Protein AF-A0A7V9BLM1-F1 (afdb_monomer)

Nearest PDB structures (foldseek):
  1omh-assembly1_A  TM=2.683E-01  e=4.595E+00  Escherichia coli

Mean predicted aligned error: 6.65 Å

Secondary structure (DSSP, 8-state):
--SSSS----GGGSPPPSEEE-TTS-EEEGGG-EE--SGGGGGTS-TTTEE--S-HHHHHHHHT--BHHHH-EEEE-S--EEEEGGG-HHHHHHHHHHT-PPPSSEEEE-SS-EEEEEESS-EEEE-SEEE-TTS-EEES-HHHHHHHHHHS---------

Sequence (161 aa):
AQAVLTERLDPDAVEPPDRVRSESGTVLDAADAVVLDLPWLAAALPGDQLVSGGDPVALAELLDLPLASEGVRAAVASTGRSIRWSELAEVVRACASIGVTVPAGELFVHDRLEIELQTPAAQRLTVPVWRDEQGSWHADDPVRALLAYLATPRTNGTFGR

Radius of gyration: 18.32 Å; Cα contacts (8 Å, |Δi|>4): 284; chains: 1; bounding box: 43×42×46 Å

Foldseek 3Di:
DPDPPPDPDDLVNDDADQWDAFPVRAIDGLVQAAEELQVQCCQVDDRRRYDYDDHRVVVCSSNVHHHSVVFWDKDWPFAFDWDFQVVDVVSVVLCVVVVHDRDGGTEGADCWTWIQIPPPDGDIGTTQWDQHPVRHIYGPPSVVSSVSVVSPDDPDDDPDD

Solvent-accessible surface area (backbone atoms only — not comparable to full-atom values): 9448 Å² total; per-residue (Å²): 143,84,77,78,84,80,63,86,75,57,57,93,77,48,83,55,57,71,57,44,63,18,72,69,66,41,76,44,51,36,93,68,37,29,22,55,65,51,81,54,52,60,66,80,46,64,50,62,31,29,30,74,59,92,56,37,65,64,46,17,65,44,48,74,32,54,48,40,74,80,58,52,40,63,45,80,70,52,81,54,48,81,40,45,40,79,74,36,66,66,40,45,50,50,24,64,73,72,75,47,81,67,60,82,65,63,33,27,45,18,98,65,29,32,31,38,29,58,30,92,58,76,43,80,44,74,34,53,33,48,70,46,97,88,69,50,43,36,17,48,34,63,58,60,34,49,54,45,58,70,68,48,82,72,79,80,71,81,80,76,130

Structure (mmCIF, N/CA/C/O backbone):
data_AF-A0A7V9BLM1-F1
#
_entry.id   AF-A0A7V9BLM1-F1
#
loop_
_atom_site.group_PDB
_atom_site.id
_atom_site.type_symbol
_atom_site.label_atom_id
_atom_site.label_alt_id
_atom_site.label_comp_id
_atom_site.label_asym_id
_atom_site.label_entity_id
_atom_site.label_seq_id
_atom_site.pdbx_PDB_ins_code
_atom_site.Cartn_x
_atom_site.Cartn_y
_atom_site.Cartn_z
_atom_site.occupancy
_atom_site.B_iso_or_equiv
_atom_site.auth_seq_id
_atom_site.auth_comp_id
_atom_site.auth_asym_id
_atom_site.auth_atom_id
_atom_site.pdbx_PDB_model_num
ATOM 1 N N . ALA A 1 1 ? 15.965 -27.009 -20.967 1.00 45.41 1 ALA A N 1
ATOM 2 C CA . ALA A 1 1 ? 15.929 -25.832 -20.077 1.00 45.41 1 ALA A CA 1
ATOM 3 C C . ALA A 1 1 ? 15.991 -26.312 -18.628 1.00 45.41 1 ALA A C 1
ATOM 5 O O . ALA A 1 1 ? 14.953 -26.548 -18.031 1.00 45.41 1 ALA A O 1
ATOM 6 N N . GLN A 1 2 ? 17.190 -26.597 -18.107 1.00 36.75 2 GLN A N 1
ATOM 7 C CA . GLN A 1 2 ? 17.369 -27.191 -16.768 1.00 36.75 2 GLN A CA 1
ATOM 8 C C . GLN A 1 2 ? 18.727 -26.832 -16.119 1.00 36.75 2 GLN A C 1
ATOM 10 O O . GLN A 1 2 ? 19.191 -27.549 -15.244 1.00 36.75 2 GLN A O 1
ATOM 15 N N . ALA A 1 3 ? 19.371 -25.731 -16.533 1.00 46.56 3 ALA A N 1
ATOM 16 C CA . ALA A 1 3 ? 20.696 -25.341 -16.026 1.00 46.56 3 ALA A CA 1
ATOM 17 C C . ALA A 1 3 ? 20.679 -24.234 -14.947 1.00 46.56 3 ALA A C 1
ATOM 19 O O . ALA A 1 3 ? 21.685 -24.017 -14.294 1.00 46.56 3 ALA A O 1
ATOM 20 N N . VAL A 1 4 ? 19.551 -23.555 -14.706 1.00 53.47 4 VAL A N 1
ATOM 21 C CA . VAL A 1 4 ? 19.513 -22.341 -13.853 1.00 53.47 4 VAL A CA 1
ATOM 22 C C . VAL A 1 4 ? 19.215 -22.594 -12.371 1.00 53.47 4 VAL A C 1
ATOM 24 O O . VAL A 1 4 ? 19.020 -21.656 -11.612 1.00 53.47 4 VAL A O 1
ATOM 27 N N . LEU A 1 5 ? 19.121 -23.851 -11.936 1.00 53.28 5 LEU A N 1
ATOM 28 C CA . LEU A 1 5 ? 18.560 -24.175 -10.618 1.00 53.28 5 LEU A CA 1
ATOM 29 C C . LEU A 1 5 ? 19.594 -24.394 -9.508 1.00 53.28 5 LEU A C 1
ATOM 31 O O . LEU A 1 5 ? 19.206 -24.758 -8.399 1.00 53.28 5 LEU A O 1
ATOM 35 N N . THR A 1 6 ? 20.897 -24.190 -9.745 1.00 53.53 6 THR A N 1
ATOM 36 C CA . THR A 1 6 ? 21.890 -24.309 -8.651 1.00 53.53 6 THR A CA 1
ATOM 37 C C . THR A 1 6 ? 23.157 -23.456 -8.791 1.00 53.53 6 THR A C 1
ATOM 39 O O . THR A 1 6 ? 24.040 -23.556 -7.945 1.00 53.53 6 THR A O 1
ATOM 42 N N . GLU A 1 7 ? 23.254 -22.564 -9.775 1.00 52.97 7 GLU A N 1
ATOM 43 C CA . GLU A 1 7 ? 24.313 -21.548 -9.787 1.00 52.97 7 GLU A CA 1
ATOM 44 C C . GLU A 1 7 ? 23.715 -20.238 -9.280 1.00 52.97 7 GLU A C 1
ATOM 46 O O . GLU A 1 7 ? 22.804 -19.679 -9.889 1.00 52.97 7 GLU A O 1
ATOM 51 N N . ARG A 1 8 ? 24.175 -19.783 -8.107 1.00 61.62 8 ARG A N 1
ATOM 52 C CA . ARG A 1 8 ? 23.878 -18.431 -7.628 1.00 61.62 8 ARG A CA 1
ATOM 53 C C . ARG A 1 8 ? 24.526 -17.477 -8.625 1.00 61.62 8 ARG A C 1
ATOM 55 O O . ARG A 1 8 ? 25.747 -17.358 -8.631 1.00 61.62 8 ARG A O 1
ATOM 62 N N . LEU A 1 9 ? 23.714 -16.880 -9.489 1.00 63.88 9 LEU A N 1
ATOM 63 C CA . LEU A 1 9 ? 24.158 -15.797 -10.352 1.00 63.88 9 LEU A CA 1
ATOM 64 C C . LEU A 1 9 ? 24.490 -14.603 -9.461 1.00 63.88 9 LEU A C 1
ATOM 66 O O . LEU A 1 9 ? 23.708 -14.248 -8.577 1.00 63.88 9 LEU A O 1
ATOM 70 N N . ASP A 1 10 ? 25.676 -14.049 -9.673 1.00 67.31 10 ASP A N 1
ATOM 71 C CA . ASP A 1 10 ? 26.034 -12.741 -9.149 1.00 67.31 10 ASP A CA 1
ATOM 72 C C . ASP A 1 10 ? 25.202 -11.700 -9.918 1.00 67.31 10 ASP A C 1
ATOM 74 O O . ASP A 1 10 ? 25.290 -11.695 -11.151 1.00 67.31 10 ASP A O 1
ATOM 78 N N . PRO A 1 11 ? 24.349 -10.892 -9.260 1.00 65.88 11 PRO A N 1
ATOM 79 C CA . PRO A 1 11 ? 23.551 -9.877 -9.946 1.00 65.88 11 PRO A CA 1
ATOM 80 C C . PRO A 1 11 ? 24.425 -8.910 -10.757 1.00 65.88 11 PRO A C 1
ATOM 82 O O . PRO A 1 11 ? 24.041 -8.556 -11.866 1.00 65.88 11 PRO A O 1
ATOM 85 N N . ASP A 1 12 ? 25.645 -8.613 -10.297 1.00 71.12 12 ASP A N 1
ATOM 86 C CA . ASP A 1 12 ? 26.592 -7.738 -11.005 1.00 71.12 12 ASP A CA 1
ATOM 87 C C . ASP A 1 12 ? 27.149 -8.363 -12.302 1.00 71.12 12 ASP A C 1
ATOM 89 O O . ASP A 1 12 ? 27.762 -7.682 -13.126 1.00 71.12 12 ASP A O 1
ATOM 93 N N . ALA A 1 13 ? 26.969 -9.673 -12.500 1.00 76.19 13 ALA A N 1
ATOM 94 C CA . ALA A 1 13 ? 27.414 -10.391 -13.694 1.00 76.19 13 ALA A CA 1
ATOM 95 C C . ALA A 1 13 ? 26.324 -10.508 -14.776 1.00 76.19 13 ALA A C 1
ATOM 97 O O . ALA A 1 13 ? 26.557 -11.141 -15.812 1.00 76.19 13 ALA A O 1
ATOM 98 N N . VAL A 1 14 ? 25.137 -9.940 -14.540 1.00 77.56 14 VAL A N 1
ATOM 99 C CA . VAL A 1 14 ? 23.990 -9.999 -15.448 1.00 77.56 14 VAL A CA 1
ATOM 100 C C . VAL A 1 14 ? 23.672 -8.593 -15.940 1.00 77.56 14 VAL A C 1
ATOM 102 O O . VAL A 1 14 ? 23.346 -7.717 -15.153 1.00 77.56 14 VAL A O 1
ATOM 105 N N . GLU A 1 15 ? 23.733 -8.391 -17.256 1.00 83.75 15 GLU A N 1
ATOM 106 C CA . GLU A 1 15 ? 23.230 -7.154 -17.856 1.00 83.75 15 GLU A CA 1
ATOM 107 C C . GLU A 1 15 ? 21.704 -7.073 -17.651 1.00 83.75 15 GLU A C 1
ATOM 109 O O . GLU A 1 15 ? 21.006 -8.037 -18.012 1.00 83.75 15 GLU A O 1
ATOM 114 N N . PRO A 1 16 ? 21.176 -5.965 -17.097 1.00 86.81 16 PRO A N 1
ATOM 115 C CA . PRO A 1 16 ? 19.743 -5.786 -16.930 1.00 86.81 16 PRO A CA 1
ATOM 116 C C . PRO A 1 16 ? 18.997 -5.867 -18.271 1.00 86.81 16 PRO A C 1
ATOM 118 O O . PRO A 1 16 ? 19.503 -5.438 -19.311 1.00 86.81 16 PRO A O 1
ATOM 121 N N . PRO A 1 17 ? 17.781 -6.435 -18.297 1.00 89.81 17 PRO A N 1
ATOM 122 C CA . PRO A 1 17 ? 17.006 -6.522 -19.524 1.00 89.81 17 PRO A CA 1
ATOM 123 C C . PRO A 1 17 ? 16.401 -5.164 -19.905 1.00 89.81 17 PRO A C 1
ATOM 125 O O . PRO A 1 17 ? 15.787 -4.504 -19.076 1.00 89.81 17 PRO A O 1
ATOM 128 N N . ASP A 1 18 ? 16.408 -4.828 -21.200 1.00 92.81 18 ASP A N 1
ATOM 129 C CA . ASP A 1 18 ? 15.730 -3.622 -21.717 1.00 92.81 18 ASP A CA 1
ATOM 130 C C . ASP A 1 18 ? 14.211 -3.620 -21.458 1.00 92.81 18 ASP A C 1
ATOM 132 O O . ASP A 1 18 ? 13.555 -2.578 -21.470 1.00 92.81 18 ASP A O 1
ATOM 136 N N . ARG A 1 19 ? 13.621 -4.811 -21.283 1.00 95.50 19 ARG A N 1
ATOM 137 C CA . ARG A 1 19 ? 12.176 -5.008 -21.149 1.00 95.50 19 ARG A CA 1
ATOM 138 C C . ARG A 1 19 ? 11.841 -5.973 -20.030 1.00 95.50 19 ARG A C 1
ATOM 140 O O . ARG A 1 19 ? 12.394 -7.070 -19.948 1.00 95.50 19 ARG A O 1
ATOM 147 N N . VAL A 1 20 ? 10.837 -5.611 -19.246 1.00 95.31 20 VAL A N 1
ATOM 148 C CA . VAL A 1 20 ? 10.362 -6.387 -18.098 1.00 95.31 20 VAL A CA 1
ATOM 149 C C . VAL A 1 20 ? 8.893 -6.744 -18.258 1.00 95.31 20 VAL A C 1
ATOM 151 O O . VAL A 1 20 ? 8.183 -6.177 -19.086 1.00 95.31 20 VAL A O 1
ATOM 154 N N . ARG A 1 21 ? 8.430 -7.746 -17.509 1.00 94.12 21 ARG A N 1
ATOM 155 C CA . ARG A 1 21 ? 7.012 -8.114 -17.454 1.00 94.12 21 ARG A CA 1
ATOM 156 C C . ARG A 1 21 ? 6.413 -7.565 -16.165 1.00 94.12 21 ARG A C 1
ATOM 158 O O . ARG A 1 21 ? 6.923 -7.883 -15.096 1.00 94.12 21 ARG A O 1
ATOM 165 N N . SER A 1 22 ? 5.327 -6.810 -16.272 1.00 95.44 22 SER A N 1
ATOM 166 C CA . SER A 1 22 ? 4.600 -6.297 -15.115 1.00 95.44 22 SER A CA 1
ATOM 167 C C . SER A 1 22 ? 3.665 -7.331 -14.486 1.00 95.44 22 SER A C 1
ATOM 169 O O . SER A 1 22 ? 3.407 -8.397 -15.055 1.00 95.44 22 SER A O 1
ATOM 171 N N . GLU A 1 23 ? 3.117 -7.006 -13.316 1.00 92.00 23 GLU A N 1
ATOM 172 C CA . GLU A 1 23 ? 2.134 -7.815 -12.588 1.00 92.00 23 GLU A CA 1
ATOM 173 C C . GLU A 1 23 ? 0.894 -8.130 -13.434 1.00 92.00 23 GLU A C 1
ATOM 175 O O . GLU A 1 23 ? 0.339 -9.225 -13.345 1.00 92.00 23 GLU A O 1
ATOM 180 N N . SER A 1 24 ? 0.495 -7.206 -14.316 1.00 90.25 24 SER A N 1
ATOM 181 C CA . SER A 1 24 ? -0.616 -7.413 -15.258 1.00 90.25 24 SER A CA 1
ATOM 182 C C . SER A 1 24 ? -0.265 -8.341 -16.432 1.00 90.25 24 SER A C 1
ATOM 184 O O . SER A 1 24 ? -1.122 -8.652 -17.259 1.00 90.25 24 SER A O 1
ATOM 186 N N . GLY A 1 25 ? 0.990 -8.788 -16.535 1.00 90.69 25 GLY A N 1
ATOM 187 C CA . GLY A 1 25 ? 1.496 -9.637 -17.614 1.00 90.69 25 GLY A CA 1
ATOM 188 C C . GLY A 1 25 ? 1.937 -8.881 -18.872 1.00 90.69 25 GLY A C 1
ATOM 189 O O . GLY A 1 25 ? 2.443 -9.512 -19.805 1.00 90.69 25 GLY A O 1
ATOM 190 N N . THR A 1 26 ? 1.786 -7.554 -18.901 1.00 92.88 26 THR A N 1
ATOM 191 C CA . THR A 1 26 ? 2.255 -6.683 -19.989 1.00 92.88 26 THR A CA 1
ATOM 192 C C . THR A 1 26 ? 3.781 -6.639 -20.007 1.00 92.88 26 THR A C 1
ATOM 194 O O . THR A 1 26 ? 4.414 -6.663 -18.957 1.00 92.88 26 THR A O 1
ATOM 197 N N . VAL A 1 27 ? 4.389 -6.589 -21.196 1.00 95.06 27 VAL A N 1
ATOM 198 C CA . VAL A 1 27 ? 5.842 -6.410 -21.340 1.00 95.06 27 VAL A CA 1
ATOM 199 C C . VAL A 1 27 ? 6.132 -4.982 -21.787 1.00 95.06 27 VAL A C 1
ATOM 201 O O . VAL A 1 27 ? 5.776 -4.620 -22.912 1.00 95.06 27 VAL A O 1
ATOM 204 N N . LEU A 1 28 ? 6.799 -4.214 -20.934 1.00 94.81 28 LEU A N 1
ATOM 205 C CA . LEU A 1 28 ? 7.117 -2.795 -21.109 1.00 94.81 28 LEU A CA 1
ATOM 206 C C . LEU A 1 28 ? 8.629 -2.548 -21.078 1.00 94.81 28 LEU A C 1
ATOM 208 O O . LEU A 1 28 ? 9.390 -3.450 -20.717 1.00 94.81 28 LEU A O 1
ATOM 212 N N . ASP A 1 29 ? 9.045 -1.354 -21.494 1.00 95.69 29 ASP A N 1
ATOM 213 C CA . ASP A 1 29 ? 10.432 -0.909 -21.364 1.00 95.69 29 ASP A CA 1
ATOM 214 C C . ASP A 1 29 ? 10.778 -0.725 -19.881 1.00 95.69 29 ASP A C 1
ATOM 216 O O . ASP A 1 29 ? 9.956 -0.249 -19.098 1.00 95.69 29 ASP A O 1
ATOM 220 N N . ALA A 1 30 ? 11.989 -1.122 -19.484 1.00 93.69 30 ALA A N 1
ATOM 221 C CA . ALA A 1 30 ? 12.433 -1.064 -18.089 1.00 93.69 30 ALA A CA 1
ATOM 222 C C . ALA A 1 30 ? 12.351 0.360 -17.507 1.00 93.69 30 ALA A C 1
ATOM 224 O O . ALA A 1 30 ? 11.977 0.535 -16.353 1.00 93.69 30 ALA A O 1
ATOM 225 N N . ALA A 1 31 ? 12.588 1.382 -18.335 1.00 92.38 31 ALA A N 1
ATOM 226 C CA . ALA A 1 31 ? 12.487 2.789 -17.946 1.00 92.38 31 ALA A CA 1
ATOM 227 C C . ALA A 1 31 ? 11.078 3.226 -17.486 1.00 92.38 31 ALA A C 1
ATOM 229 O O . ALA A 1 31 ? 10.958 4.232 -16.789 1.00 92.38 31 ALA A O 1
ATOM 230 N N . ASP A 1 32 ? 10.032 2.483 -17.862 1.00 93.69 32 ASP A N 1
ATOM 231 C CA . ASP A 1 32 ? 8.638 2.756 -17.493 1.00 93.69 32 ASP A CA 1
ATOM 232 C C . ASP A 1 32 ? 8.140 1.856 -16.344 1.00 93.69 32 ASP A C 1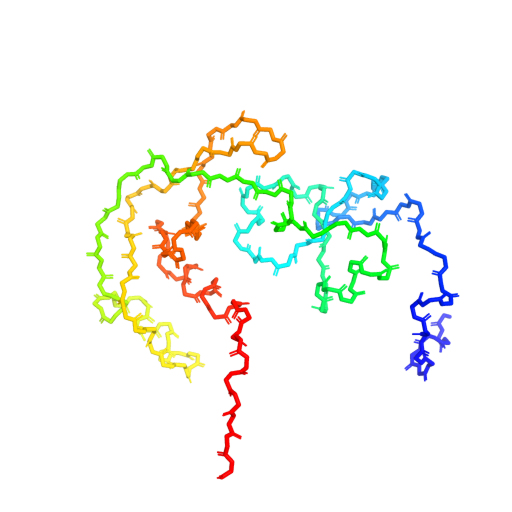
ATOM 234 O O . ASP A 1 32 ? 6.965 1.909 -15.971 1.00 93.69 32 ASP A O 1
ATOM 238 N N . ALA A 1 33 ? 9.008 0.999 -15.799 1.00 95.94 33 ALA A N 1
ATOM 239 C CA . ALA A 1 33 ? 8.667 0.031 -14.768 1.00 95.94 33 ALA A CA 1
ATOM 240 C C . ALA A 1 33 ? 9.195 0.443 -13.389 1.00 95.94 33 ALA A C 1
ATOM 242 O O . ALA A 1 33 ? 10.230 1.093 -13.257 1.00 95.94 33 ALA A O 1
ATOM 243 N N . VAL A 1 34 ? 8.492 0.012 -12.342 1.00 97.00 34 VAL A N 1
ATOM 244 C CA . VAL A 1 34 ? 8.911 0.198 -10.946 1.00 97.00 34 VAL A CA 1
ATOM 245 C C . VAL A 1 34 ? 8.710 -1.091 -10.158 1.00 97.00 34 VAL A C 1
ATOM 247 O O . VAL A 1 34 ? 7.753 -1.836 -10.398 1.00 97.00 34 VAL A O 1
ATOM 250 N N . VAL A 1 35 ? 9.587 -1.358 -9.192 1.00 97.50 35 VAL A N 1
ATOM 251 C CA . VAL A 1 35 ? 9.454 -2.527 -8.314 1.00 97.50 35 VAL A CA 1
ATOM 252 C C . VAL A 1 35 ? 8.577 -2.194 -7.111 1.00 97.50 35 VAL A C 1
ATOM 254 O O . VAL A 1 35 ? 8.808 -1.213 -6.405 1.00 97.50 35 VAL A O 1
ATOM 257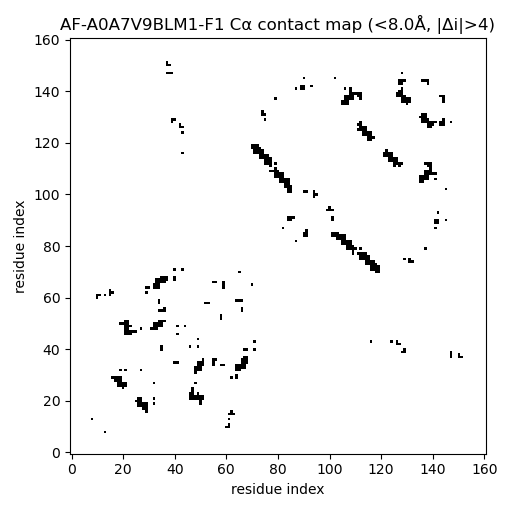 N N . LEU A 1 36 ? 7.566 -3.023 -6.850 1.00 96.19 36 LEU A N 1
ATOM 258 C CA . LEU A 1 36 ? 6.680 -2.873 -5.700 1.00 96.19 36 LEU A CA 1
ATOM 259 C C . LEU A 1 36 ? 7.355 -3.397 -4.424 1.00 96.19 36 LEU A C 1
ATOM 261 O O . LEU A 1 36 ? 7.406 -4.601 -4.174 1.00 96.19 36 LEU A O 1
ATOM 265 N N . ASP A 1 37 ? 7.825 -2.485 -3.581 1.00 95.19 37 ASP A N 1
ATOM 266 C CA . ASP A 1 37 ? 8.463 -2.795 -2.298 1.00 95.19 37 ASP A CA 1
ATOM 267 C C . ASP A 1 37 ? 7.518 -2.705 -1.099 1.00 95.19 37 ASP A C 1
ATOM 269 O O . ASP A 1 37 ? 7.663 -3.443 -0.123 1.00 95.19 37 ASP A O 1
ATOM 273 N N . LEU A 1 38 ? 6.516 -1.831 -1.180 1.00 94.06 38 LEU A N 1
ATOM 274 C CA . LEU A 1 38 ? 5.507 -1.651 -0.143 1.00 94.06 38 LEU A CA 1
ATOM 275 C C . LEU A 1 38 ? 4.126 -2.005 -0.710 1.00 94.06 38 LEU A C 1
ATOM 277 O O . LEU A 1 38 ? 3.634 -1.310 -1.601 1.00 94.06 38 LEU A O 1
ATOM 281 N N . PRO A 1 39 ? 3.441 -3.043 -0.194 1.00 92.00 39 PRO A N 1
ATOM 282 C CA . PRO A 1 39 ? 2.275 -3.620 -0.868 1.00 92.00 39 PRO A CA 1
ATOM 283 C C . PRO A 1 39 ? 1.080 -2.667 -0.985 1.00 92.00 39 PRO A C 1
ATOM 285 O O . PRO A 1 39 ? 0.242 -2.832 -1.868 1.00 92.00 39 PRO A O 1
ATOM 288 N N . TRP A 1 40 ? 0.979 -1.655 -0.119 1.00 94.75 40 TRP A N 1
ATOM 289 C CA . TRP A 1 40 ? -0.094 -0.661 -0.200 1.00 94.75 40 TRP A CA 1
ATOM 290 C C . TRP A 1 40 ? 0.080 0.332 -1.358 1.00 94.75 40 TRP A C 1
ATOM 292 O O . TRP A 1 40 ? -0.901 0.959 -1.757 1.00 94.75 40 TRP A O 1
ATOM 302 N N . LEU A 1 41 ? 1.280 0.453 -1.940 1.00 95.56 41 LEU A N 1
ATOM 303 C CA . LEU A 1 41 ? 1.523 1.319 -3.099 1.00 95.56 41 LEU A CA 1
ATOM 304 C C . LEU A 1 41 ? 0.900 0.769 -4.387 1.00 95.56 41 LEU A C 1
ATOM 306 O O . LEU A 1 41 ? 0.626 1.545 -5.300 1.00 95.56 41 LEU A O 1
ATOM 310 N N . ALA A 1 42 ? 0.584 -0.529 -4.441 1.00 94.19 42 ALA A N 1
ATOM 311 C CA . ALA A 1 42 ? -0.055 -1.148 -5.602 1.00 94.19 42 ALA A CA 1
ATOM 312 C C . ALA A 1 42 ? -1.408 -0.507 -5.954 1.00 94.19 42 ALA A C 1
ATOM 314 O O . ALA A 1 42 ? -1.800 -0.472 -7.113 1.00 94.19 42 ALA A O 1
ATOM 315 N N . ALA A 1 43 ? -2.124 0.036 -4.963 1.00 93.81 43 ALA A N 1
ATOM 316 C CA . ALA A 1 43 ? -3.388 0.734 -5.196 1.00 93.81 43 ALA A CA 1
ATOM 317 C C . ALA A 1 43 ? -3.204 2.169 -5.730 1.00 93.81 43 ALA A C 1
ATOM 319 O O . ALA A 1 43 ? -4.165 2.766 -6.212 1.00 93.81 43 ALA A O 1
ATOM 320 N N . ALA A 1 44 ? -1.997 2.732 -5.621 1.00 94.31 44 ALA A N 1
ATOM 321 C CA . ALA A 1 44 ? -1.672 4.085 -6.067 1.00 94.31 44 ALA A CA 1
ATOM 322 C C . ALA A 1 44 ? -1.050 4.132 -7.473 1.00 94.31 44 ALA A C 1
ATOM 324 O O . ALA A 1 44 ? -0.946 5.212 -8.057 1.00 94.31 44 ALA A O 1
ATOM 325 N N . LEU A 1 45 ? -0.646 2.978 -8.009 1.00 93.19 45 LEU A N 1
ATOM 326 C CA . LEU A 1 45 ? 0.089 2.860 -9.262 1.00 93.19 45 LEU A CA 1
ATOM 327 C C . LEU A 1 45 ? -0.666 2.004 -10.292 1.00 93.19 45 LEU A C 1
ATOM 329 O O . LEU A 1 45 ? -1.392 1.080 -9.920 1.00 93.19 45 LEU A O 1
ATOM 333 N N . PRO A 1 46 ? -0.498 2.279 -11.595 1.00 90.44 46 PRO A N 1
ATOM 334 C CA . PRO A 1 46 ? -0.990 1.403 -12.652 1.00 90.44 46 PRO A CA 1
ATOM 335 C C . PRO A 1 46 ? -0.316 0.023 -12.597 1.00 90.44 46 PRO A C 1
ATOM 337 O O . PRO A 1 46 ? 0.908 -0.090 -12.635 1.00 90.44 46 PRO A O 1
ATOM 340 N N . GLY A 1 47 ? -1.108 -1.050 -12.542 1.00 88.25 47 GLY A N 1
ATOM 341 C CA . GLY A 1 47 ? -0.582 -2.421 -12.454 1.00 88.25 47 GLY A CA 1
ATOM 342 C C . GLY A 1 47 ? 0.162 -2.910 -13.704 1.00 88.25 47 GLY A C 1
ATOM 343 O O . GLY A 1 47 ? 0.735 -3.999 -13.693 1.00 88.25 47 GLY A O 1
ATOM 344 N N . ASP A 1 48 ? 0.128 -2.158 -14.802 1.00 92.56 48 ASP A N 1
ATOM 345 C CA . ASP A 1 48 ? 0.904 -2.424 -16.013 1.00 92.56 48 ASP A CA 1
ATOM 346 C 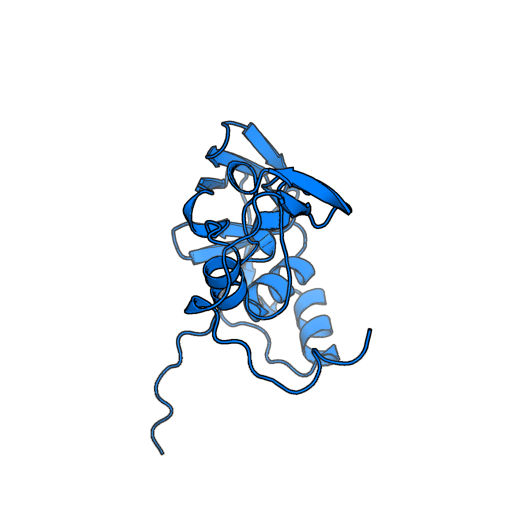C . ASP A 1 48 ? 2.349 -1.913 -15.923 1.00 92.56 48 ASP A C 1
ATOM 348 O O . ASP A 1 48 ? 3.161 -2.347 -16.738 1.00 92.56 48 ASP A O 1
ATOM 352 N N . GLN A 1 49 ? 2.671 -1.099 -14.910 1.00 93.69 49 GLN A N 1
ATOM 353 C CA . GLN A 1 49 ? 4.010 -0.569 -14.608 1.00 93.69 49 GLN A CA 1
ATOM 354 C C . GLN A 1 49 ? 4.685 -1.271 -13.417 1.00 93.69 49 GLN A C 1
ATOM 356 O O . GLN A 1 49 ? 5.889 -1.137 -13.213 1.00 93.69 49 GLN A O 1
ATOM 361 N N . LEU A 1 50 ? 3.921 -2.025 -12.622 1.00 96.38 50 LEU A N 1
ATOM 362 C CA . LEU A 1 50 ? 4.418 -2.678 -11.412 1.00 96.38 50 LEU A CA 1
ATOM 363 C C . LEU A 1 50 ? 5.131 -3.990 -11.720 1.00 96.38 50 LEU A C 1
ATOM 365 O O . LEU A 1 50 ? 4.598 -4.834 -12.437 1.00 96.38 50 LEU A O 1
ATOM 369 N N . VAL A 1 51 ? 6.291 -4.198 -11.109 1.00 96.31 51 VAL A N 1
ATOM 370 C CA . VAL A 1 51 ? 7.020 -5.469 -11.087 1.00 96.31 51 VAL A CA 1
ATOM 371 C C . VAL A 1 51 ? 7.117 -5.952 -9.640 1.00 96.31 51 VAL A C 1
ATOM 373 O O . VAL A 1 51 ? 7.492 -5.192 -8.752 1.00 96.31 51 VAL A O 1
ATOM 376 N N . SER A 1 52 ? 6.808 -7.228 -9.401 1.00 93.38 52 SER A N 1
ATOM 377 C CA . SER A 1 52 ? 6.825 -7.828 -8.061 1.00 93.38 52 SER A CA 1
ATOM 378 C C . SER A 1 52 ? 7.452 -9.214 -8.071 1.00 93.38 52 SER A C 1
ATOM 380 O O . SER A 1 52 ? 7.250 -9.998 -9.000 1.00 93.38 52 SER A O 1
ATOM 382 N N . GLY A 1 53 ? 8.151 -9.559 -6.992 1.00 89.12 53 GLY A N 1
ATOM 383 C CA . GLY A 1 53 ? 8.670 -10.905 -6.773 1.00 89.12 53 GLY A CA 1
ATOM 384 C C . GLY A 1 53 ? 9.758 -10.951 -5.706 1.00 89.12 53 GLY A C 1
ATOM 385 O O . GLY A 1 53 ? 10.531 -10.014 -5.567 1.00 89.12 53 GLY A O 1
ATOM 386 N N . GLY A 1 54 ? 9.834 -12.071 -4.982 1.00 89.00 54 GLY A N 1
ATOM 387 C CA . GLY A 1 54 ? 10.929 -12.349 -4.047 1.00 89.00 54 GLY A CA 1
ATOM 388 C C . GLY A 1 54 ? 11.207 -11.215 -3.055 1.00 89.00 54 GLY A C 1
ATOM 389 O O . GLY A 1 54 ? 10.286 -10.711 -2.415 1.00 89.00 54 GLY A O 1
ATOM 390 N N . ASP A 1 55 ? 12.488 -10.871 -2.918 1.00 91.19 55 ASP A N 1
ATOM 391 C CA . ASP A 1 55 ? 12.945 -9.692 -2.185 1.00 91.19 55 ASP A CA 1
ATOM 392 C C . ASP A 1 55 ? 12.916 -8.466 -3.122 1.00 91.19 55 ASP A C 1
ATOM 394 O O . ASP A 1 55 ? 13.620 -8.485 -4.137 1.00 91.19 55 ASP A O 1
ATOM 398 N N . PRO A 1 56 ? 12.120 -7.421 -2.825 1.00 93.94 56 PRO A N 1
ATOM 399 C CA . PRO A 1 56 ? 11.967 -6.277 -3.722 1.00 93.94 56 PRO A CA 1
ATOM 400 C C . PRO A 1 56 ? 13.258 -5.491 -3.963 1.00 93.94 56 PRO A C 1
ATOM 402 O O . PRO A 1 56 ? 13.452 -4.984 -5.062 1.00 93.94 56 PRO A O 1
ATOM 405 N N . VAL A 1 57 ? 14.151 -5.403 -2.971 1.00 92.75 57 VAL A N 1
ATOM 406 C CA . VAL A 1 57 ? 15.408 -4.651 -3.104 1.00 92.75 57 VAL A CA 1
ATOM 407 C C . VAL A 1 57 ? 16.360 -5.404 -4.021 1.00 92.75 57 VAL A C 1
ATOM 409 O O . VAL A 1 57 ? 16.845 -4.839 -4.994 1.00 92.75 57 VAL A O 1
ATOM 412 N N . ALA A 1 58 ? 16.547 -6.704 -3.784 1.00 91.75 58 ALA A N 1
ATOM 413 C CA . ALA A 1 58 ? 17.377 -7.532 -4.654 1.00 91.75 58 ALA A CA 1
ATOM 414 C C . ALA A 1 58 ? 16.820 -7.606 -6.088 1.00 91.75 58 ALA A C 1
ATOM 416 O O . ALA A 1 58 ? 17.581 -7.700 -7.047 1.00 91.75 58 ALA A O 1
ATOM 417 N N . LEU A 1 59 ? 15.491 -7.576 -6.246 1.00 93.12 59 LEU A N 1
ATOM 418 C CA . LEU A 1 59 ? 14.853 -7.544 -7.561 1.00 93.12 59 LEU A CA 1
ATOM 419 C C . LEU A 1 59 ? 15.092 -6.213 -8.284 1.00 93.12 59 LEU A C 1
ATOM 421 O O . LEU A 1 59 ? 15.370 -6.223 -9.479 1.00 93.12 59 LEU A O 1
ATOM 425 N N . ALA A 1 60 ? 14.983 -5.093 -7.570 1.00 94.56 60 ALA A N 1
ATOM 426 C CA . ALA A 1 60 ? 15.265 -3.764 -8.098 1.00 94.56 60 ALA A CA 1
ATOM 427 C C . ALA A 1 60 ? 16.727 -3.618 -8.531 1.00 94.56 60 ALA A C 1
ATOM 429 O O . ALA A 1 60 ? 16.975 -3.172 -9.645 1.00 94.56 60 ALA A O 1
ATOM 430 N N . GLU A 1 61 ? 17.671 -4.086 -7.710 1.00 92.88 61 GLU A N 1
ATOM 431 C CA . GLU A 1 61 ? 19.101 -4.112 -8.046 1.00 92.88 61 GLU A CA 1
ATOM 432 C C . GLU A 1 61 ? 19.377 -4.974 -9.285 1.00 92.88 61 GLU A C 1
ATOM 434 O O . GLU A 1 61 ? 20.060 -4.536 -10.204 1.00 92.88 61 GLU A O 1
ATOM 439 N N . LEU A 1 62 ? 18.803 -6.180 -9.351 1.00 91.62 62 LEU A N 1
ATOM 440 C CA . LEU A 1 62 ? 19.001 -7.095 -10.480 1.00 91.62 62 LEU A CA 1
ATOM 441 C C . LEU A 1 62 ? 18.452 -6.546 -11.807 1.00 91.62 62 LEU A C 1
ATOM 443 O O . LEU A 1 62 ? 18.974 -6.875 -12.870 1.00 91.62 62 LEU A O 1
ATOM 447 N N . LEU A 1 63 ? 17.353 -5.792 -11.759 1.00 92.69 63 LEU A N 1
ATOM 448 C CA . LEU A 1 63 ? 16.677 -5.273 -12.950 1.00 92.69 63 LEU A CA 1
ATOM 449 C C . LEU A 1 63 ? 17.028 -3.813 -13.265 1.00 92.69 63 LEU A C 1
ATOM 451 O O . LEU A 1 63 ? 16.523 -3.304 -14.261 1.00 92.69 63 LEU A O 1
ATOM 455 N N . ASP A 1 64 ? 17.854 -3.164 -12.439 1.00 93.31 64 ASP A N 1
ATOM 456 C CA . ASP A 1 64 ? 18.140 -1.723 -12.488 1.00 93.31 64 ASP A CA 1
ATOM 457 C C . ASP A 1 64 ? 16.855 -0.870 -12.550 1.00 93.31 64 ASP A C 1
ATOM 459 O O . ASP A 1 64 ? 16.665 -0.015 -13.416 1.00 93.31 64 ASP A O 1
ATOM 463 N N . LEU A 1 65 ? 1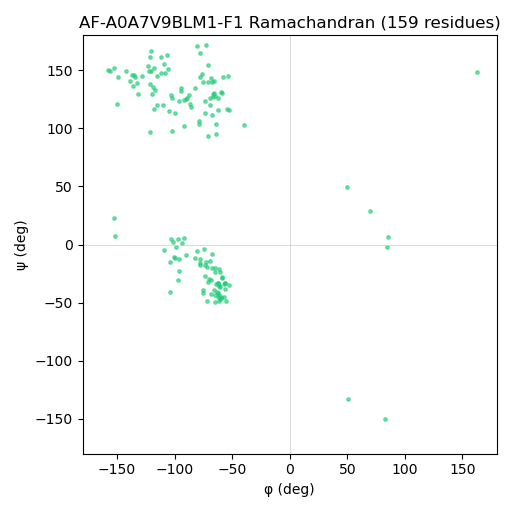5.917 -1.159 -11.641 1.00 95.88 65 LEU A N 1
ATOM 464 C CA . LEU A 1 65 ? 14.619 -0.484 -11.546 1.00 95.88 65 LEU A CA 1
ATOM 465 C C . LEU A 1 65 ? 14.491 0.293 -10.231 1.00 95.88 65 LEU A C 1
ATOM 467 O O . LEU A 1 65 ? 14.934 -0.194 -9.192 1.00 95.88 65 LEU A O 1
ATOM 471 N N . PRO A 1 66 ? 13.809 1.451 -10.220 1.00 96.69 66 PRO A N 1
ATOM 472 C CA . PRO A 1 66 ? 13.516 2.163 -8.981 1.00 96.69 66 PRO A CA 1
ATOM 473 C C . PRO A 1 66 ? 12.470 1.422 -8.135 1.00 96.69 66 PRO A C 1
ATOM 475 O O . PRO A 1 66 ? 11.596 0.711 -8.655 1.00 96.69 66 PRO A O 1
ATOM 478 N N . LEU A 1 67 ? 12.501 1.652 -6.820 1.00 97.25 67 LEU A N 1
ATOM 479 C CA . LEU A 1 67 ? 11.437 1.194 -5.925 1.00 97.25 67 LEU A CA 1
ATOM 480 C C . LEU A 1 67 ? 10.220 2.118 -6.025 1.00 97.25 67 LEU A C 1
ATOM 482 O O . LEU A 1 67 ? 10.339 3.342 -6.114 1.00 97.25 67 LEU A O 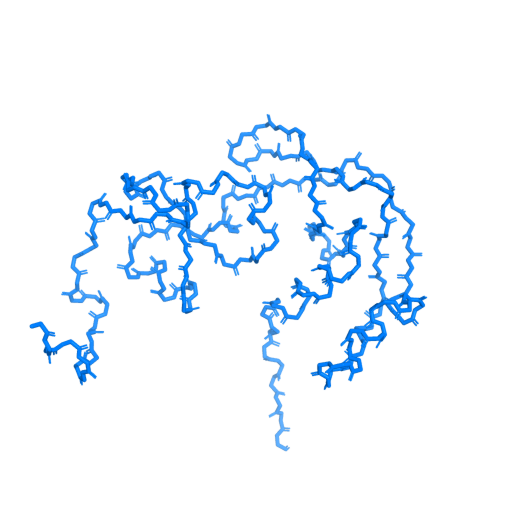1
ATOM 486 N N . ALA A 1 68 ? 9.019 1.553 -5.925 1.00 96.38 68 ALA A N 1
ATOM 487 C CA . ALA A 1 68 ? 7.782 2.327 -5.908 1.00 96.38 68 ALA A CA 1
ATOM 488 C C . ALA A 1 68 ? 7.783 3.377 -4.781 1.00 96.38 68 ALA A C 1
ATOM 490 O O . ALA A 1 68 ? 7.326 4.507 -4.980 1.00 96.38 68 ALA A O 1
ATOM 491 N N . SER A 1 69 ? 8.331 3.040 -3.609 1.00 94.94 69 SER A N 1
ATOM 492 C CA . SER A 1 69 ? 8.426 3.965 -2.473 1.00 94.94 69 SER A CA 1
ATOM 493 C C . SER A 1 69 ? 9.324 5.186 -2.706 1.00 94.94 69 SER A C 1
ATOM 495 O O . SER A 1 69 ? 9.148 6.201 -2.028 1.00 94.94 69 SER A O 1
ATOM 497 N N . GLU A 1 70 ? 10.243 5.141 -3.672 1.00 95.56 70 GLU A N 1
ATOM 498 C CA . GLU A 1 70 ? 11.112 6.274 -4.012 1.00 95.56 70 GLU A CA 1
ATOM 499 C C . GLU A 1 70 ? 10.349 7.345 -4.799 1.00 95.56 70 GLU A C 1
ATOM 501 O O . GLU A 1 70 ? 10.533 8.546 -4.572 1.00 95.56 70 GLU A O 1
ATOM 506 N N . GLY A 1 71 ? 9.467 6.908 -5.702 1.00 93.75 71 GLY A N 1
ATOM 507 C CA . GLY A 1 71 ? 8.757 7.775 -6.640 1.00 93.75 71 GLY A CA 1
ATOM 508 C C . GLY A 1 71 ? 7.360 8.204 -6.195 1.00 93.75 71 GLY A C 1
ATOM 509 O O . GLY A 1 71 ? 6.864 9.226 -6.672 1.00 93.75 71 GLY A O 1
ATOM 510 N N . VAL A 1 72 ? 6.706 7.465 -5.298 1.00 96.31 72 VAL A N 1
ATOM 511 C CA . VAL A 1 72 ? 5.312 7.732 -4.916 1.00 96.31 72 VAL A CA 1
ATOM 512 C C . VAL A 1 72 ? 5.215 8.706 -3.746 1.00 96.31 72 VAL A C 1
ATOM 514 O O . VAL A 1 72 ? 5.748 8.471 -2.663 1.00 96.31 72 VAL A O 1
ATOM 517 N N . ARG A 1 73 ? 4.452 9.786 -3.940 1.00 95.88 73 ARG A N 1
ATOM 518 C CA . ARG A 1 73 ? 4.097 10.760 -2.899 1.00 95.88 73 ARG A CA 1
ATOM 519 C C . ARG A 1 73 ? 2.607 11.019 -2.935 1.00 95.88 73 ARG A C 1
ATOM 521 O O . ARG A 1 73 ? 2.063 11.306 -3.998 1.00 95.88 73 ARG A O 1
ATOM 528 N N . ALA A 1 74 ? 1.951 10.926 -1.784 1.00 96.81 74 ALA A N 1
ATOM 529 C CA . ALA A 1 74 ? 0.539 11.246 -1.649 1.00 96.81 74 ALA A CA 1
ATOM 530 C C . ALA A 1 74 ? 0.205 11.697 -0.228 1.00 96.81 74 ALA A C 1
ATOM 532 O O . ALA A 1 74 ? 0.820 11.244 0.739 1.00 96.81 74 ALA A O 1
ATOM 533 N N . ALA A 1 75 ? -0.826 12.527 -0.108 1.00 97.00 75 ALA A N 1
ATOM 534 C CA . ALA A 1 75 ? -1.398 12.929 1.171 1.00 97.00 75 ALA A CA 1
ATOM 535 C C . ALA A 1 75 ? -2.802 12.342 1.340 1.00 97.00 75 ALA A C 1
ATOM 537 O O . ALA A 1 75 ? -3.545 12.197 0.371 1.00 97.00 75 ALA A O 1
ATOM 538 N N . VAL A 1 76 ? -3.194 12.028 2.575 1.00 98.06 76 VAL A N 1
ATOM 539 C CA . VAL A 1 76 ? -4.577 11.630 2.866 1.00 98.06 76 VAL A CA 1
ATOM 540 C C . VAL A 1 76 ? -5.490 12.845 2.693 1.00 98.06 76 VAL A C 1
ATOM 542 O O . VAL A 1 76 ? -5.264 13.891 3.295 1.00 98.06 76 VAL A O 1
ATOM 545 N N . ALA A 1 77 ? -6.533 12.692 1.880 1.00 97.62 77 ALA A N 1
ATOM 546 C CA . ALA A 1 77 ? -7.477 13.750 1.525 1.00 97.62 77 ALA A CA 1
ATOM 547 C C . ALA A 1 77 ? -8.876 13.555 2.147 1.00 97.62 77 ALA A C 1
ATOM 549 O O . ALA A 1 77 ? -9.753 14.408 1.975 1.00 97.62 77 ALA A O 1
ATOM 550 N N . SER A 1 78 ? -9.102 12.436 2.843 1.00 97.62 78 SER A N 1
ATOM 551 C CA . SER A 1 78 ? -10.315 12.123 3.612 1.00 97.62 78 SER A CA 1
ATOM 552 C C . SER A 1 78 ? -10.083 12.225 5.125 1.00 97.62 78 SER A C 1
ATOM 554 O O . SER A 1 78 ? -8.954 12.231 5.613 1.00 97.62 78 SER A O 1
ATOM 556 N N . THR A 1 79 ? -11.165 12.299 5.903 1.00 96.69 79 THR A N 1
ATOM 557 C CA . THR A 1 79 ? -11.104 12.314 7.373 1.00 96.69 79 THR A CA 1
ATOM 558 C C . THR A 1 79 ? -11.479 10.949 7.938 1.00 96.69 79 THR A C 1
ATOM 560 O O . THR A 1 79 ? -12.540 10.417 7.619 1.00 96.69 79 THR A O 1
ATOM 563 N N . GLY A 1 80 ? -10.625 10.415 8.812 1.00 97.06 80 GLY A N 1
ATOM 564 C CA . GLY A 1 80 ? -10.843 9.144 9.501 1.00 97.06 80 GLY A CA 1
ATOM 565 C C . GLY A 1 80 ? -11.082 9.332 10.995 1.00 97.06 80 GLY A C 1
ATOM 566 O O . GLY A 1 80 ? -10.728 10.360 11.574 1.00 97.06 80 GLY A O 1
ATOM 567 N N . ARG A 1 81 ? -11.663 8.317 11.635 1.00 98.19 81 ARG A N 1
ATOM 568 C CA . ARG A 1 81 ? -11.760 8.217 13.096 1.00 98.19 81 ARG A CA 1
ATOM 569 C C . ARG A 1 81 ? -10.599 7.383 13.616 1.00 98.19 81 ARG A C 1
ATOM 571 O O . ARG A 1 81 ? -10.359 6.298 13.096 1.00 98.19 81 ARG A O 1
ATOM 578 N N . SER A 1 82 ? -9.914 7.864 14.648 1.00 98.19 82 SER A N 1
ATOM 579 C CA . SER A 1 82 ? -8.883 7.065 15.307 1.00 98.19 82 SER A CA 1
ATOM 580 C C . SER A 1 82 ? -9.527 5.967 16.156 1.00 98.19 82 SER A C 1
ATOM 582 O O . SER A 1 82 ? -10.370 6.260 17.007 1.00 98.19 82 SER A O 1
ATOM 584 N N . ILE A 1 83 ? -9.171 4.711 15.893 1.00 98.56 83 ILE A N 1
ATOM 585 C CA . ILE A 1 83 ? -9.662 3.530 16.610 1.00 98.56 83 ILE A CA 1
ATOM 586 C C . ILE A 1 83 ? -8.459 2.661 16.964 1.00 98.56 83 ILE A C 1
ATOM 588 O O . ILE A 1 83 ? -7.560 2.471 16.144 1.00 98.56 83 ILE A O 1
ATOM 592 N N . ARG A 1 84 ? -8.420 2.092 18.173 1.00 98.38 84 ARG A N 1
ATOM 593 C CA . ARG A 1 84 ? -7.348 1.148 18.513 1.00 98.38 84 ARG A CA 1
ATOM 594 C C . ARG A 1 84 ? -7.469 -0.109 17.667 1.00 98.38 84 ARG A C 1
ATOM 596 O O . ARG A 1 84 ? -8.558 -0.660 17.531 1.00 98.38 84 ARG A O 1
ATOM 603 N N . TRP A 1 85 ? -6.343 -0.651 17.215 1.00 98.44 85 TRP A N 1
ATOM 604 C CA . TRP A 1 85 ? -6.329 -1.937 16.505 1.00 98.44 85 TRP A CA 1
ATOM 605 C C . TRP A 1 85 ? -7.036 -3.057 17.286 1.00 98.44 85 TRP A C 1
ATOM 607 O O . TRP A 1 85 ? -7.718 -3.892 16.698 1.00 98.44 85 TRP A O 1
ATOM 617 N N . SER A 1 86 ? -6.936 -3.048 18.618 1.00 98.38 86 SER A N 1
ATOM 618 C CA . SER A 1 86 ? -7.594 -4.015 19.507 1.00 98.38 86 SER A CA 1
ATOM 619 C C . SER A 1 86 ? -9.109 -3.847 19.642 1.00 98.38 86 SER A C 1
ATOM 621 O O . SER A 1 86 ? -9.767 -4.743 20.162 1.00 98.38 86 SER A O 1
ATOM 623 N N . GLU A 1 87 ? -9.668 -2.715 19.218 1.00 98.56 87 GLU A N 1
ATOM 624 C CA . GLU A 1 87 ? -11.113 -2.450 19.237 1.00 98.56 87 GLU A CA 1
ATOM 625 C C . GLU A 1 87 ? -11.793 -2.891 17.924 1.00 98.56 87 GLU A C 1
ATOM 627 O O . GLU A 1 87 ? -13.020 -2.961 17.855 1.00 98.56 87 GLU A O 1
ATOM 632 N N . LEU A 1 88 ? -11.011 -3.258 16.902 1.00 98.38 88 LEU A N 1
ATOM 633 C CA . LEU A 1 88 ? -11.493 -3.715 15.598 1.00 98.38 88 LEU A CA 1
ATOM 634 C C . LEU A 1 88 ? -11.626 -5.240 15.581 1.00 98.38 88 LEU A C 1
ATOM 636 O O . LEU A 1 88 ? -10.646 -5.981 15.466 1.00 98.38 88 LEU A O 1
ATOM 640 N N . ALA A 1 89 ? -12.856 -5.734 15.706 1.00 98.19 89 ALA A N 1
ATOM 641 C CA . ALA A 1 89 ? -13.117 -7.158 15.902 1.00 98.19 89 ALA A CA 1
ATOM 642 C C . ALA A 1 89 ? -12.614 -8.032 14.734 1.00 98.19 89 ALA A C 1
ATOM 644 O O . ALA A 1 89 ? -12.168 -9.158 14.948 1.00 98.19 89 ALA A O 1
ATOM 645 N N . GLU A 1 90 ? -12.670 -7.536 13.499 1.00 98.00 90 GLU A N 1
ATOM 646 C CA . GLU A 1 90 ? -12.122 -8.185 12.305 1.00 98.00 90 GLU A CA 1
ATOM 647 C C . GLU A 1 90 ? -10.598 -8.294 12.329 1.00 98.00 90 GLU A C 1
ATOM 649 O O . GLU A 1 90 ? -10.079 -9.354 11.982 1.00 98.00 90 GLU A O 1
ATOM 654 N N . VAL A 1 91 ? -9.892 -7.272 12.820 1.00 98.50 91 VAL A N 1
ATOM 655 C CA . VAL A 1 91 ? -8.436 -7.312 13.017 1.00 98.50 91 VAL A CA 1
ATOM 656 C C . VAL A 1 91 ? -8.099 -8.355 14.075 1.00 98.50 91 VAL A C 1
ATOM 658 O O . VAL A 1 91 ? -7.274 -9.230 13.829 1.00 98.50 91 VAL A O 1
ATOM 661 N N . VAL A 1 92 ? -8.778 -8.323 15.227 1.00 98.50 92 VAL A N 1
ATOM 662 C CA . VAL A 1 92 ? -8.557 -9.288 16.316 1.00 98.50 92 VAL A CA 1
ATOM 663 C C . VAL A 1 92 ? -8.772 -10.726 15.830 1.00 98.50 92 VAL A C 1
ATOM 665 O O . VAL A 1 92 ? -7.944 -11.599 16.097 1.00 98.50 92 VAL A O 1
ATOM 668 N N . ARG A 1 93 ? -9.847 -10.980 15.069 1.00 98.50 93 ARG A N 1
ATOM 669 C CA . ARG A 1 93 ? -10.116 -12.300 14.472 1.00 98.50 93 ARG A CA 1
ATOM 670 C C . ARG A 1 93 ? -9.058 -12.702 13.447 1.00 98.50 93 ARG A C 1
ATOM 672 O O . ARG A 1 93 ? -8.630 -13.856 13.462 1.00 98.50 93 ARG A O 1
ATOM 679 N N . ALA A 1 94 ? -8.639 -11.789 12.572 1.00 98.25 94 ALA A N 1
ATOM 680 C CA . ALA A 1 94 ? -7.604 -12.059 11.579 1.00 98.25 94 ALA A CA 1
ATOM 681 C C . ALA A 1 94 ? -6.278 -12.420 12.261 1.00 98.25 94 ALA A C 1
ATOM 683 O O . ALA A 1 94 ? -5.721 -13.476 11.972 1.00 98.25 94 ALA A O 1
ATOM 684 N N . CYS A 1 95 ? -5.843 -11.621 13.242 1.00 98.25 95 CYS A N 1
ATOM 685 C CA . CYS A 1 95 ? -4.648 -11.872 14.046 1.00 98.25 95 CYS A CA 1
ATOM 686 C C . CYS A 1 95 ? -4.680 -13.244 14.729 1.00 98.25 95 CYS A C 1
ATOM 688 O O . CYS A 1 95 ? -3.728 -14.013 14.603 1.00 98.25 95 CYS A O 1
ATOM 690 N N . ALA A 1 96 ? -5.794 -13.582 15.389 1.00 97.94 96 ALA A N 1
ATOM 691 C CA . ALA A 1 96 ? -5.975 -14.890 16.017 1.00 97.94 96 ALA A CA 1
ATOM 692 C C . ALA A 1 96 ? -5.913 -16.045 15.001 1.00 97.94 96 ALA A C 1
ATOM 694 O O . ALA A 1 96 ? -5.363 -17.099 15.309 1.00 97.94 96 ALA A O 1
ATOM 695 N N . SER A 1 97 ? -6.433 -15.841 13.787 1.00 98.06 97 SER A N 1
ATOM 696 C CA . SER A 1 97 ? -6.458 -16.865 12.731 1.00 98.06 97 SER A CA 1
ATOM 697 C C . SER A 1 97 ? -5.073 -17.157 12.148 1.00 98.06 97 SER A C 1
ATOM 699 O O . SER A 1 97 ? -4.805 -18.293 11.767 1.00 98.06 97 SER A O 1
ATOM 701 N N . ILE A 1 98 ? -4.194 -16.151 12.086 1.00 96.94 98 ILE A N 1
ATOM 702 C CA . ILE A 1 98 ? -2.830 -16.280 11.540 1.00 96.94 98 ILE A CA 1
ATOM 703 C C . ILE A 1 98 ? -1.743 -16.352 12.627 1.00 96.94 98 ILE A C 1
ATOM 705 O O . ILE A 1 98 ? -0.558 -16.368 12.308 1.00 96.94 98 ILE A O 1
ATOM 709 N N . GLY A 1 99 ? -2.129 -16.399 13.907 1.00 97.12 99 GLY A N 1
ATOM 710 C CA . GLY A 1 99 ? -1.209 -16.576 15.033 1.00 97.12 99 GLY A CA 1
ATOM 711 C C . GLY A 1 99 ? -0.288 -15.384 15.313 1.00 97.12 99 GLY A C 1
ATOM 712 O O . GLY A 1 99 ? 0.812 -15.583 15.825 1.00 97.12 99 GLY A O 1
ATOM 713 N N . VAL A 1 100 ? -0.709 -14.156 14.992 1.00 97.00 100 VAL A N 1
ATOM 714 C CA . VAL A 1 100 ? 0.068 -12.933 15.269 1.00 97.00 100 VAL A CA 1
ATOM 715 C C . VAL A 1 100 ? -0.576 -12.097 16.371 1.00 97.00 100 VAL A C 1
ATOM 717 O O . VAL A 1 100 ? -1.786 -12.146 16.595 1.00 97.00 100 VAL A O 1
ATOM 720 N N . THR A 1 101 ? 0.231 -11.287 17.052 1.00 97.00 101 THR A N 1
ATOM 721 C CA . THR A 1 101 ? -0.264 -10.318 18.035 1.00 97.00 101 THR A CA 1
ATOM 722 C C . THR A 1 101 ? -0.983 -9.169 17.333 1.00 97.00 101 THR A C 1
ATOM 724 O O . THR A 1 101 ? -0.516 -8.675 16.306 1.00 97.00 101 THR A O 1
ATOM 727 N N . VAL A 1 102 ? -2.096 -8.711 17.911 1.00 97.81 102 VAL A N 1
ATOM 728 C CA . VAL A 1 102 ? -2.790 -7.504 17.442 1.00 97.81 102 VAL A CA 1
ATOM 729 C C . VAL A 1 102 ? -1.839 -6.304 17.543 1.00 97.81 102 VAL A C 1
ATOM 731 O O . VAL A 1 102 ? -1.221 -6.132 18.598 1.00 97.81 102 VAL A O 1
ATOM 734 N N . PRO A 1 103 ? -1.695 -5.478 16.487 1.00 97.06 103 PRO A N 1
ATOM 735 C CA . PRO A 1 103 ? -0.847 -4.295 16.544 1.00 97.06 103 PRO A CA 1
ATOM 736 C C . PRO A 1 103 ? -1.207 -3.387 17.725 1.00 97.06 103 PRO A C 1
ATOM 738 O O . PRO A 1 103 ? -2.368 -3.259 18.108 1.00 97.06 103 PRO A O 1
ATOM 741 N N . ALA A 1 104 ? -0.200 -2.748 18.313 1.00 95.56 104 ALA A N 1
ATOM 742 C CA . ALA A 1 104 ? -0.433 -1.695 19.292 1.00 95.56 104 ALA A CA 1
ATOM 743 C C . ALA A 1 104 ? -0.813 -0.379 18.589 1.00 95.56 104 ALA A C 1
ATOM 745 O O . ALA A 1 104 ? -0.555 -0.201 17.399 1.00 95.56 104 ALA A O 1
ATOM 746 N N . GLY A 1 105 ? -1.358 0.571 19.349 1.00 96.31 105 GLY A N 1
ATOM 747 C CA . GLY A 1 105 ? -1.669 1.911 18.849 1.00 96.31 105 GLY A CA 1
ATOM 748 C C . GLY A 1 105 ? -2.999 1.983 18.105 1.00 96.31 105 GLY A C 1
ATOM 749 O O . GLY A 1 105 ? -3.941 1.247 18.413 1.00 96.31 105 GLY A O 1
ATOM 750 N N . GLU A 1 106 ? -3.069 2.897 17.144 1.00 98.00 106 GLU A N 1
ATOM 751 C CA . GLU A 1 106 ? -4.310 3.301 16.487 1.00 98.00 106 GLU A CA 1
ATOM 752 C C . GLU A 1 106 ? -4.251 3.104 14.966 1.00 98.00 106 GLU A C 1
ATOM 754 O O . GLU A 1 106 ? -3.179 3.102 14.354 1.00 98.00 106 GLU A O 1
ATOM 759 N N . LEU A 1 107 ? -5.431 2.921 14.380 1.00 98.56 107 LEU A N 1
ATOM 760 C CA . LEU A 1 107 ? -5.724 2.950 12.955 1.00 98.56 107 LEU A CA 1
ATOM 761 C C . LEU A 1 107 ? -6.735 4.076 12.717 1.00 98.56 107 LEU A C 1
ATOM 763 O O . LEU A 1 107 ? -7.781 4.120 13.369 1.00 98.56 107 LEU A O 1
ATOM 767 N N . PHE A 1 108 ? -6.461 4.962 11.762 1.00 98.69 108 PHE A N 1
ATOM 768 C CA . PHE A 1 108 ? -7.455 5.916 11.283 1.00 98.69 108 PHE A CA 1
ATOM 769 C C . PHE A 1 108 ? -8.396 5.202 10.312 1.00 98.69 108 PHE A C 1
ATOM 771 O O . PHE A 1 108 ? -8.023 4.909 9.178 1.00 98.69 108 PHE A O 1
ATOM 778 N N . VAL A 1 109 ? -9.619 4.919 10.754 1.00 98.50 109 VAL A N 1
ATOM 779 C CA . VAL A 1 109 ? -10.641 4.239 9.951 1.00 98.50 109 VAL A CA 1
ATOM 780 C C . VAL A 1 109 ? -11.501 5.266 9.221 1.00 98.50 109 VAL A C 1
ATOM 782 O O . VAL A 1 109 ? -12.084 6.158 9.842 1.00 98.50 109 VAL A O 1
ATOM 785 N N . HIS A 1 110 ? -11.579 5.136 7.902 1.00 98.50 110 HIS A N 1
ATOM 786 C CA . HIS A 1 110 ? -12.356 5.982 6.998 1.00 98.50 110 HIS A CA 1
ATOM 787 C C . HIS A 1 110 ? -13.545 5.185 6.478 1.00 98.50 110 HIS A C 1
ATOM 789 O O . HIS A 1 110 ? -13.438 3.983 6.266 1.00 98.50 110 HIS A O 1
ATOM 795 N N . ASP A 1 111 ? -14.664 5.856 6.217 1.00 97.62 111 ASP A N 1
ATOM 796 C CA . ASP A 1 111 ? -15.783 5.205 5.523 1.00 97.62 111 ASP A CA 1
ATOM 797 C C . ASP A 1 111 ? -15.426 4.946 4.039 1.00 97.62 111 ASP A C 1
ATOM 799 O O . ASP A 1 111 ? -15.889 3.983 3.432 1.00 97.62 111 ASP A O 1
ATOM 803 N N . ARG A 1 112 ? -14.576 5.810 3.467 1.00 97.94 112 ARG A N 1
ATOM 804 C CA . ARG A 1 112 ? -13.898 5.661 2.174 1.00 97.94 112 ARG A CA 1
ATOM 805 C C . ARG A 1 112 ? -12.569 6.399 2.257 1.00 97.94 112 ARG A C 1
ATOM 807 O O . ARG A 1 112 ? -12.567 7.603 2.522 1.00 97.94 112 ARG A O 1
ATOM 814 N N . LEU A 1 113 ? -11.458 5.700 2.056 1.00 98.62 113 LEU A N 1
ATOM 815 C CA . LEU A 1 113 ? -10.142 6.322 2.149 1.00 98.62 113 LEU A CA 1
ATOM 816 C C . LEU A 1 113 ? -9.759 6.938 0.803 1.00 98.62 113 LEU A C 1
ATOM 818 O O . LEU A 1 113 ? -9.661 6.255 -0.216 1.00 98.62 113 LEU A O 1
ATOM 822 N N . GLU A 1 114 ? -9.526 8.246 0.812 1.00 98.38 114 GLU A N 1
ATOM 823 C CA . GLU A 1 114 ? -9.104 8.997 -0.363 1.00 98.38 114 GLU A CA 1
ATOM 824 C C . GLU A 1 114 ? -7.735 9.626 -0.128 1.00 98.38 114 GLU A C 1
ATOM 826 O O . GLU A 1 114 ? -7.480 10.230 0.917 1.00 98.38 114 GLU A O 1
ATOM 831 N N . ILE A 1 115 ? -6.868 9.507 -1.128 1.00 98.25 115 ILE A N 1
ATOM 832 C CA . ILE A 1 115 ? -5.558 10.151 -1.162 1.00 98.25 115 ILE A CA 1
ATOM 833 C C . ILE A 1 115 ? -5.479 11.109 -2.344 1.00 98.25 115 ILE A C 1
ATOM 835 O O . ILE A 1 115 ? -6.121 10.911 -3.378 1.00 98.25 115 ILE A O 1
ATOM 839 N N . GLU A 1 116 ? -4.662 12.135 -2.192 1.00 97.75 116 GLU A N 1
ATOM 840 C CA . GLU A 1 116 ? -4.210 13.000 -3.267 1.00 97.75 116 GLU A CA 1
ATOM 841 C C . GLU A 1 116 ? -2.785 12.587 -3.627 1.00 97.75 116 GLU A C 1
ATOM 843 O O . GLU A 1 116 ? -1.829 12.931 -2.929 1.00 97.75 116 GLU A O 1
ATOM 848 N N . LEU A 1 117 ? -2.668 11.778 -4.683 1.00 97.06 117 LEU A N 1
ATOM 849 C CA . LEU A 1 117 ? -1.394 11.414 -5.287 1.00 97.06 117 LEU A CA 1
ATOM 850 C C . LEU A 1 117 ? -0.781 12.678 -5.885 1.00 97.06 117 LEU A C 1
ATOM 852 O O . LEU A 1 117 ? -1.454 13.409 -6.606 1.00 97.06 117 LEU A O 1
ATOM 856 N N . GLN A 1 118 ? 0.479 12.930 -5.567 1.00 96.12 118 GLN A N 1
ATOM 857 C CA . GLN A 1 118 ? 1.269 14.065 -6.039 1.00 96.12 118 GLN A CA 1
ATOM 858 C C . GLN A 1 118 ? 2.248 13.608 -7.122 1.00 96.12 118 GLN A C 1
ATOM 860 O O . GLN A 1 118 ? 2.415 14.285 -8.135 1.00 96.12 118 GLN A O 1
ATOM 865 N N . THR A 1 119 ? 2.857 12.437 -6.926 1.00 94.50 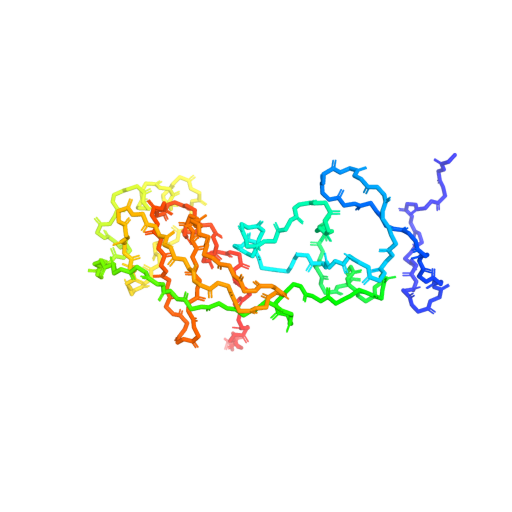119 THR A N 1
ATOM 866 C CA . THR A 1 119 ? 3.755 11.782 -7.883 1.00 94.50 119 THR A CA 1
ATOM 867 C C . THR A 1 119 ? 3.399 10.297 -8.010 1.00 94.50 119 THR A C 1
ATOM 869 O O . THR A 1 119 ? 3.017 9.686 -7.010 1.00 94.50 119 THR A O 1
ATOM 872 N N . PRO A 1 120 ? 3.513 9.695 -9.210 1.00 90.50 120 PRO A N 1
ATOM 873 C CA . PRO A 1 120 ? 4.084 10.264 -10.442 1.00 90.50 120 PRO A CA 1
ATOM 874 C C . PRO A 1 120 ? 3.167 11.242 -11.196 1.00 90.50 120 PRO A C 1
ATOM 876 O O . PRO A 1 120 ? 3.653 12.040 -11.991 1.00 90.50 120 PRO A O 1
ATOM 879 N N . ALA A 1 121 ? 1.860 11.232 -10.928 1.00 90.56 121 ALA A N 1
ATOM 880 C CA . ALA A 1 121 ? 0.904 12.157 -11.530 1.00 90.56 121 ALA A CA 1
ATOM 881 C C . ALA A 1 121 ? -0.110 12.638 -10.491 1.00 90.56 121 ALA A C 1
ATOM 883 O O . ALA A 1 121 ? -0.579 11.851 -9.669 1.00 90.56 121 ALA A O 1
ATOM 884 N N . ALA A 1 122 ? -0.465 13.922 -10.552 1.00 94.69 122 ALA A N 1
ATOM 885 C CA . ALA A 1 122 ? -1.436 14.508 -9.641 1.00 94.69 122 ALA A CA 1
ATOM 886 C C . ALA A 1 122 ? -2.840 13.932 -9.894 1.00 94.69 122 ALA A C 1
ATOM 888 O O . ALA A 1 122 ? -3.438 14.195 -10.940 1.00 94.69 122 ALA A O 1
ATOM 889 N N . GLN A 1 123 ? -3.371 13.151 -8.951 1.00 96.56 123 GLN A N 1
ATOM 890 C CA . GLN A 1 123 ? -4.705 12.553 -9.059 1.00 96.56 123 GLN A CA 1
ATOM 891 C C . GLN A 1 123 ? -5.292 12.183 -7.695 1.00 96.56 123 GLN A C 1
ATOM 893 O O . GLN A 1 123 ? -4.576 11.819 -6.765 1.00 96.56 123 GLN A O 1
ATOM 898 N N . ARG A 1 124 ? -6.624 12.217 -7.584 1.00 97.06 124 ARG A N 1
ATOM 899 C CA . ARG A 1 124 ? -7.332 11.713 -6.403 1.00 97.06 124 ARG A CA 1
ATOM 900 C C . ARG A 1 124 ? -7.666 10.240 -6.597 1.00 97.06 124 ARG A C 1
ATOM 902 O O . ARG A 1 124 ? -8.314 9.886 -7.579 1.00 97.06 124 ARG A O 1
ATOM 909 N N . LEU A 1 125 ? -7.255 9.403 -5.651 1.00 97.44 125 LEU A N 1
ATOM 910 C CA . LEU A 1 125 ? -7.489 7.961 -5.681 1.00 97.44 125 LEU A CA 1
ATOM 911 C C . LEU A 1 125 ? -8.243 7.508 -4.440 1.00 97.44 125 LEU A C 1
ATOM 913 O O . LEU A 1 125 ? -8.084 8.072 -3.360 1.00 97.44 125 LEU A O 1
ATOM 917 N N . THR A 1 126 ? -9.041 6.456 -4.596 1.00 97.88 126 THR A N 1
ATOM 918 C CA . THR A 1 126 ? -9.550 5.677 -3.465 1.00 97.88 126 THR A CA 1
ATOM 919 C C . THR A 1 126 ? -8.644 4.473 -3.284 1.00 97.88 126 THR A C 1
ATOM 921 O O . THR A 1 126 ? -8.467 3.700 -4.225 1.00 97.88 126 THR A O 1
ATOM 924 N N . VAL A 1 127 ? -8.078 4.321 -2.092 1.00 97.88 127 VAL A N 1
ATOM 925 C CA . VAL A 1 127 ? -7.152 3.233 -1.762 1.00 97.88 127 VAL A CA 1
ATOM 926 C C . VAL A 1 127 ? -7.626 2.545 -0.490 1.00 97.88 127 VAL A C 1
ATOM 928 O O . VAL A 1 127 ? -8.137 3.223 0.392 1.00 97.88 127 VAL A O 1
ATOM 931 N N . PRO A 1 128 ? -7.455 1.223 -0.348 1.00 97.75 128 PRO A N 1
ATOM 932 C CA . PRO A 1 128 ? -7.981 0.518 0.817 1.00 97.75 128 PRO A CA 1
ATOM 933 C C . PRO A 1 128 ? -7.191 0.785 2.103 1.00 97.75 128 PRO A C 1
ATOM 935 O O . PRO A 1 128 ? -7.710 0.673 3.214 1.00 97.75 128 PRO A O 1
ATOM 938 N N . VAL A 1 129 ? -5.907 1.105 1.944 1.00 98.06 129 VAL A N 1
ATOM 939 C CA . VAL A 1 129 ? -4.970 1.406 3.018 1.00 98.06 129 VAL A CA 1
ATOM 940 C C . VAL A 1 129 ? -3.937 2.406 2.511 1.00 98.06 129 VAL A C 1
ATOM 942 O O . VAL A 1 129 ? -3.506 2.339 1.361 1.00 98.06 129 VAL A O 1
ATOM 945 N N . TRP A 1 130 ? -3.519 3.313 3.384 1.00 97.88 130 TRP A N 1
ATOM 946 C CA . TRP A 1 130 ? -2.393 4.206 3.160 1.00 97.88 130 TRP A CA 1
ATOM 947 C C . TRP A 1 130 ? -1.611 4.403 4.457 1.00 97.88 130 TRP A C 1
ATOM 949 O O . TRP A 1 130 ? -2.192 4.380 5.545 1.00 97.88 130 TRP A O 1
ATOM 959 N N . ARG A 1 131 ? -0.301 4.621 4.343 1.00 96.56 131 ARG A N 1
ATOM 960 C CA . ARG A 1 131 ? 0.536 5.061 5.460 1.00 96.56 131 ARG A CA 1
ATOM 961 C C . ARG A 1 131 ? 0.961 6.498 5.206 1.00 96.56 131 ARG A C 1
ATOM 963 O O . ARG A 1 131 ? 1.571 6.769 4.176 1.00 96.56 131 ARG A O 1
ATOM 970 N N . ASP A 1 132 ? 0.599 7.403 6.106 1.00 94.38 132 ASP A N 1
ATOM 971 C CA . ASP A 1 132 ? 0.968 8.813 5.975 1.00 94.38 132 ASP A CA 1
ATOM 972 C C . ASP A 1 132 ? 2.465 9.043 6.268 1.00 94.38 132 ASP A C 1
ATOM 974 O O . ASP A 1 132 ? 3.189 8.150 6.723 1.00 94.38 132 ASP A O 1
ATOM 978 N N . GLU A 1 133 ? 2.940 10.263 6.013 1.00 90.56 133 GLU A N 1
ATOM 979 C CA . GLU A 1 133 ? 4.335 10.651 6.259 1.00 90.56 133 GLU A CA 1
ATOM 980 C C . GLU A 1 133 ? 4.697 10.680 7.753 1.00 90.56 133 GLU A C 1
ATOM 982 O O . GLU A 1 133 ? 5.871 10.595 8.113 1.00 90.56 133 GLU A O 1
ATOM 987 N N . GLN A 1 134 ? 3.700 10.775 8.637 1.00 91.69 134 GLN A N 1
ATOM 988 C CA . GLN A 1 134 ? 3.869 10.682 10.088 1.00 91.69 134 GLN A CA 1
ATOM 989 C C . GLN A 1 134 ? 3.978 9.219 10.560 1.00 91.69 134 GLN A C 1
ATOM 991 O O . GLN A 1 134 ? 4.264 8.957 11.730 1.00 91.69 134 GLN A O 1
ATOM 996 N N . GLY A 1 135 ? 3.801 8.258 9.650 1.00 92.75 135 GLY A N 1
ATOM 997 C CA . GLY A 1 135 ? 3.863 6.829 9.907 1.00 92.75 135 GLY A CA 1
ATOM 998 C C . GLY A 1 135 ? 2.554 6.221 10.411 1.00 92.75 135 GLY A C 1
ATOM 999 O O . GLY A 1 135 ? 2.567 5.029 10.744 1.00 92.75 135 GLY A O 1
ATOM 1000 N N . SER A 1 136 ? 1.462 6.989 10.453 1.00 96.19 136 SER A N 1
ATOM 1001 C CA . SER A 1 136 ? 0.124 6.549 10.851 1.00 96.19 136 SER A CA 1
ATOM 1002 C C . SER A 1 136 ? -0.542 5.742 9.744 1.00 96.19 136 SER A C 1
ATOM 1004 O O . SER A 1 136 ? -0.363 6.001 8.554 1.00 96.19 136 SER A O 1
ATOM 1006 N N . TRP A 1 137 ? -1.357 4.769 10.143 1.00 97.94 137 TRP A N 1
ATOM 1007 C CA . TRP A 1 137 ? -2.131 3.956 9.212 1.00 97.94 137 TRP A CA 1
ATOM 1008 C C . TRP A 1 137 ? -3.530 4.523 9.022 1.00 97.94 137 TRP A C 1
ATOM 1010 O O . TRP A 1 137 ? -4.213 4.846 9.993 1.00 97.94 137 TRP A O 1
ATOM 1020 N N . HIS A 1 138 ? -3.955 4.588 7.766 1.00 98.56 138 HIS A N 1
ATOM 1021 C CA . HIS A 1 138 ? -5.289 4.975 7.334 1.00 98.56 138 HIS A CA 1
ATOM 1022 C C . HIS A 1 138 ? -5.890 3.827 6.534 1.00 98.56 138 HIS A C 1
ATOM 1024 O O . HIS A 1 138 ? -5.188 3.229 5.720 1.00 98.56 138 HIS A O 1
ATOM 1030 N N . ALA A 1 139 ? -7.169 3.516 6.736 1.00 98.50 139 ALA A N 1
ATOM 1031 C CA . ALA A 1 139 ? -7.830 2.459 5.974 1.00 98.50 139 ALA A CA 1
ATOM 1032 C C . ALA A 1 139 ? -9.345 2.628 5.901 1.00 98.50 139 ALA A C 1
ATOM 1034 O O . ALA A 1 139 ? -9.952 3.102 6.859 1.00 98.50 139 ALA A O 1
ATOM 1035 N N . ASP A 1 140 ? -9.946 2.169 4.806 1.00 98.19 140 ASP A N 1
ATOM 1036 C CA . ASP A 1 140 ? -11.368 1.791 4.771 1.00 98.19 140 ASP A CA 1
ATOM 1037 C C . ASP A 1 140 ? -11.574 0.266 4.889 1.00 98.19 140 ASP A C 1
ATOM 1039 O O . ASP A 1 140 ? -12.673 -0.197 5.190 1.00 98.19 140 ASP A O 1
ATOM 1043 N N . ASP A 1 141 ? -10.490 -0.508 4.765 1.00 97.75 141 ASP A N 1
ATOM 1044 C CA . ASP A 1 141 ? -10.436 -1.948 5.012 1.00 97.75 141 ASP A CA 1
ATOM 1045 C C . ASP A 1 141 ? -9.389 -2.262 6.103 1.00 97.75 141 ASP A C 1
ATOM 1047 O O . ASP A 1 141 ? -8.187 -2.379 5.819 1.00 97.75 141 ASP A O 1
ATOM 1051 N N . PRO A 1 142 ? -9.817 -2.425 7.370 1.00 97.69 142 PRO A N 1
ATOM 1052 C CA . PRO A 1 142 ? -8.915 -2.724 8.481 1.00 97.69 142 PRO A CA 1
ATOM 1053 C C . PRO A 1 142 ? -8.094 -4.010 8.329 1.00 97.69 142 PRO A C 1
ATOM 1055 O O . PRO A 1 142 ? -6.988 -4.101 8.868 1.00 97.69 142 PRO A O 1
ATOM 1058 N N . VAL A 1 143 ? -8.594 -5.011 7.596 1.00 97.50 143 VAL A N 1
ATOM 1059 C CA . VAL A 1 143 ? -7.862 -6.269 7.388 1.00 97.50 143 VAL A CA 1
ATOM 1060 C C . VAL A 1 143 ? -6.739 -6.058 6.377 1.00 97.50 143 VAL A C 1
ATOM 1062 O O . VAL A 1 143 ? -5.618 -6.509 6.614 1.00 97.50 143 VAL A O 1
ATOM 1065 N N . ARG A 1 144 ? -6.977 -5.312 5.292 1.00 96.50 144 ARG A N 1
ATOM 1066 C CA . ARG A 1 144 ? -5.890 -4.899 4.386 1.00 96.50 144 ARG A CA 1
ATOM 1067 C C . ARG A 1 144 ? -4.856 -4.027 5.086 1.00 96.50 144 ARG A C 1
ATOM 1069 O O . ARG A 1 144 ? -3.664 -4.184 4.826 1.00 96.50 144 ARG A O 1
ATOM 1076 N N . ALA A 1 145 ? -5.285 -3.173 6.012 1.00 97.50 145 ALA A N 1
ATOM 1077 C CA . ALA A 1 145 ? -4.370 -2.388 6.830 1.00 97.50 145 ALA A CA 1
ATOM 1078 C C . ALA A 1 145 ? -3.474 -3.262 7.715 1.00 97.50 145 ALA A C 1
ATOM 1080 O O . ALA A 1 145 ? -2.271 -3.024 7.795 1.00 97.50 145 ALA A O 1
ATOM 1081 N N . LEU A 1 146 ? -4.032 -4.313 8.324 1.00 97.50 146 LEU A N 1
ATOM 1082 C CA . LEU A 1 146 ? -3.253 -5.299 9.074 1.00 97.50 146 LEU A CA 1
ATOM 1083 C C . LEU A 1 146 ? -2.209 -5.985 8.178 1.00 97.50 146 LEU A C 1
ATOM 1085 O O . LEU A 1 146 ? -1.056 -6.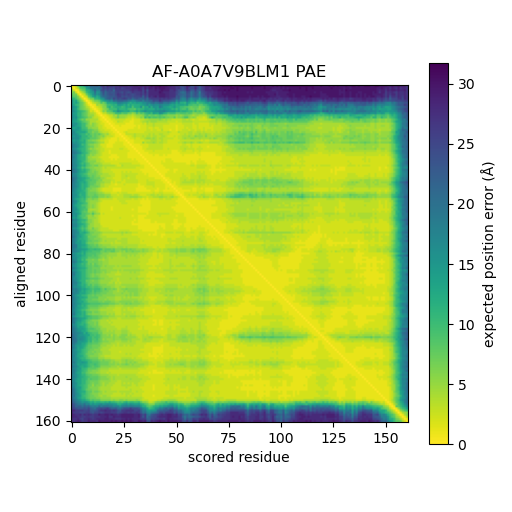117 8.580 1.00 97.50 146 LEU A O 1
ATOM 1089 N N . LEU A 1 147 ? -2.585 -6.398 6.965 1.00 95.56 147 LEU A N 1
ATOM 1090 C CA . LEU A 1 147 ? -1.650 -7.030 6.027 1.00 95.56 147 LEU A CA 1
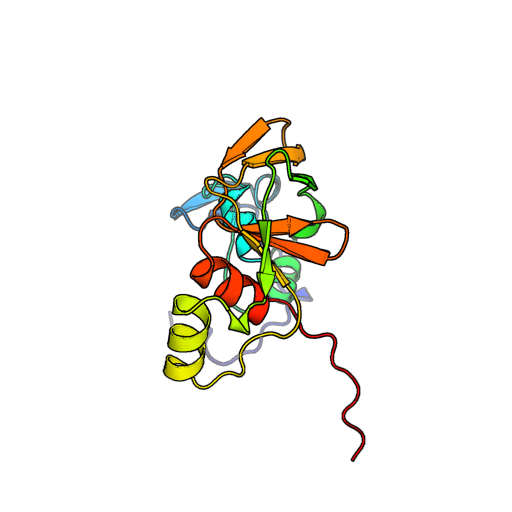ATOM 1091 C C . LEU A 1 147 ? -0.502 -6.083 5.641 1.00 95.56 147 LEU A C 1
ATOM 1093 O O . LEU A 1 147 ? 0.659 -6.488 5.668 1.00 95.56 147 LEU A O 1
ATOM 1097 N N . ALA A 1 148 ? -0.805 -4.812 5.363 1.00 95.44 148 ALA A N 1
ATOM 1098 C CA . ALA A 1 148 ? 0.198 -3.785 5.086 1.00 95.44 148 ALA A CA 1
ATOM 1099 C C . ALA A 1 148 ? 1.120 -3.519 6.294 1.00 95.44 148 ALA A C 1
ATOM 1101 O O . ALA A 1 148 ? 2.340 -3.419 6.143 1.00 95.44 148 ALA A O 1
ATOM 1102 N N . TYR A 1 149 ? 0.557 -3.481 7.506 1.00 95.62 149 TYR A N 1
ATOM 1103 C CA . TYR A 1 149 ? 1.321 -3.350 8.747 1.00 95.62 149 TYR A CA 1
ATOM 1104 C C . TYR A 1 149 ? 2.313 -4.508 8.925 1.00 95.62 149 TYR A C 1
ATOM 1106 O O . TYR A 1 149 ? 3.478 -4.282 9.248 1.00 95.62 149 TYR A O 1
ATOM 1114 N N . LEU A 1 150 ? 1.869 -5.748 8.698 1.00 94.00 150 LEU A N 1
ATOM 1115 C CA . LEU A 1 150 ? 2.704 -6.945 8.840 1.00 94.00 150 LEU A CA 1
ATOM 1116 C C . LEU A 1 150 ? 3.801 -7.035 7.771 1.00 94.00 150 LEU A C 1
ATOM 1118 O O . LEU A 1 150 ? 4.871 -7.566 8.056 1.00 94.00 150 LE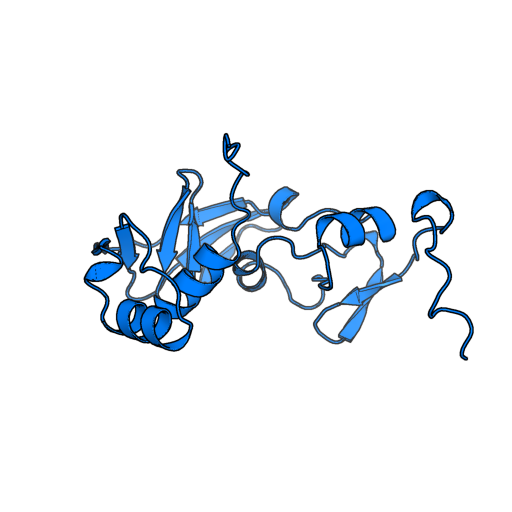U A O 1
ATOM 1122 N N . ALA A 1 151 ? 3.546 -6.504 6.575 1.00 90.00 151 ALA A N 1
ATOM 1123 C CA . ALA A 1 151 ? 4.518 -6.445 5.486 1.00 90.00 151 ALA A CA 1
ATOM 1124 C C . ALA A 1 151 ? 5.557 -5.322 5.645 1.00 90.00 151 ALA A C 1
ATOM 1126 O O . ALA A 1 151 ? 6.555 -5.306 4.931 1.00 90.00 151 ALA A O 1
ATOM 1127 N N . THR A 1 152 ? 5.344 -4.375 6.563 1.00 85.38 152 THR A N 1
ATOM 1128 C CA . THR A 1 152 ? 6.301 -3.289 6.789 1.00 85.38 152 THR A CA 1
ATOM 1129 C C . THR A 1 152 ? 7.597 -3.860 7.371 1.00 85.38 152 THR A C 1
ATOM 1131 O O . THR A 1 152 ? 7.539 -4.520 8.416 1.00 85.38 152 THR A O 1
ATOM 1134 N N . PRO A 1 153 ? 8.770 -3.578 6.768 1.00 69.31 153 PRO A N 1
ATOM 1135 C CA . PRO A 1 153 ? 10.047 -4.020 7.305 1.00 69.31 153 PRO A CA 1
ATOM 1136 C C . PRO A 1 153 ? 10.188 -3.549 8.749 1.00 69.31 153 PRO A C 1
ATOM 1138 O O . PRO A 1 153 ? 10.191 -2.350 9.041 1.00 69.31 153 PRO A O 1
ATOM 1141 N N . ARG A 1 154 ? 10.275 -4.493 9.688 1.00 64.62 154 ARG A N 1
ATOM 1142 C CA . ARG A 1 154 ? 10.603 -4.146 11.068 1.00 64.62 154 ARG A CA 1
ATOM 1143 C C . ARG A 1 154 ? 12.084 -3.812 11.058 1.00 64.62 154 ARG A C 1
ATOM 1145 O O . ARG A 1 154 ? 12.898 -4.695 10.798 1.00 64.62 154 ARG A O 1
ATOM 1152 N N . THR A 1 155 ? 12.439 -2.553 11.310 1.00 49.69 155 THR A N 1
ATOM 1153 C CA . THR A 1 155 ? 13.833 -2.212 11.596 1.00 49.69 155 THR A CA 1
ATOM 1154 C C . THR A 1 155 ? 14.277 -3.135 12.722 1.00 49.69 155 THR A C 1
ATOM 1156 O O . THR A 1 155 ? 13.666 -3.163 13.792 1.00 49.69 155 THR A O 1
ATOM 1159 N N . ASN A 1 156 ? 15.249 -3.999 12.429 1.00 39.25 156 ASN A N 1
ATOM 1160 C CA . ASN A 1 156 ? 15.700 -5.021 13.356 1.00 39.25 156 ASN A CA 1
ATOM 1161 C C . ASN A 1 156 ? 16.305 -4.300 14.567 1.00 39.25 156 ASN A C 1
ATOM 1163 O O . ASN A 1 156 ? 17.459 -3.878 14.549 1.00 39.25 156 ASN A O 1
ATOM 1167 N N . GLY A 1 157 ? 15.505 -4.108 15.615 1.00 37.38 157 GLY A N 1
ATOM 1168 C CA . GLY A 1 157 ? 16.013 -3.785 16.932 1.00 37.38 157 GLY A CA 1
ATOM 1169 C C . GLY A 1 157 ? 16.870 -4.964 17.358 1.00 37.38 157 GLY A C 1
ATOM 1170 O O . GLY A 1 157 ? 16.370 -6.082 17.462 1.00 37.38 157 GLY A O 1
ATOM 1171 N N . THR A 1 158 ? 18.164 -4.718 17.531 1.00 41.19 158 THR A N 1
ATOM 1172 C CA . THR A 1 158 ? 19.155 -5.639 18.083 1.00 41.19 158 THR A CA 1
ATOM 1173 C C . THR A 1 158 ? 18.549 -6.422 19.248 1.00 41.19 158 THR A C 1
ATOM 1175 O O . THR A 1 158 ? 18.412 -5.898 20.352 1.00 41.19 158 THR A O 1
ATOM 1178 N N . PHE A 1 159 ? 18.183 -7.684 19.014 1.00 42.16 159 PHE A N 1
ATOM 1179 C CA . PHE A 1 159 ? 17.926 -8.623 20.096 1.00 42.16 159 PHE A CA 1
ATOM 1180 C C . PHE A 1 159 ? 19.282 -8.947 20.725 1.00 42.16 159 PHE A C 1
ATOM 1182 O O . PHE A 1 159 ? 20.040 -9.787 20.238 1.00 42.16 159 PHE A O 1
ATOM 1189 N N . GLY A 1 160 ? 19.614 -8.195 21.775 1.00 37.62 160 GLY A N 1
ATOM 1190 C CA . GLY A 1 160 ? 20.655 -8.565 22.720 1.00 37.62 160 GLY A CA 1
ATOM 1191 C C . GLY A 1 160 ? 20.299 -9.908 23.352 1.00 37.62 160 GLY A C 1
ATOM 1192 O O . GLY A 1 160 ? 19.158 -10.119 23.763 1.00 37.62 160 GLY A O 1
ATOM 1193 N N . ARG A 1 161 ? 21.283 -10.805 23.337 1.00 40.28 161 ARG A N 1
ATOM 1194 C CA . ARG A 1 161 ? 21.291 -12.089 24.041 1.00 40.28 161 ARG A CA 1
ATOM 1195 C C . ARG A 1 161 ? 21.077 -11.930 25.541 1.00 40.28 161 ARG A C 1
ATOM 1197 O O . ARG A 1 161 ? 21.560 -10.913 26.085 1.00 40.28 161 ARG A O 1
#

pLDDT: mean 89.52, std 15.47, range [36.75, 98.69]